Protein AF-A0A060XI78-F1 (afdb_monomer_lite)

Sequence (154 aa):
MRLFTKDMLLVTGFSVGNSPTAQKDKLHACNLQLAGDDAWMYVWPSTVSLRASVPRKITSPASTEVTKAVKVVKYTYVPLSDLKPGVVVNVYAVVTFFKQPFRTKGTDYCSTLKITDQSNQKVGCTIFCDKLEEHPKIFKMGDIIRLHRVKVNV

pLDDT: mean 82.22, std 18.66, range [32.38, 98.0]

Secondary structure (DSSP, 8-state):
----TT-EEEEES-EEEE-TTHHHH-S-SEEEE--STT-EEEEE-----------------------------PPPB--GGG--TT-EEEEEEEEEEE---EE-SSSSEEEEEEEE-TT---EEEEEEESSGGGS----STT-EEEEEEEEP--

Radius of gyration: 21.83 Å; chains: 1; bounding box: 46×62×50 Å

Structure (mmCIF, N/CA/C/O backbone):
data_AF-A0A060XI78-F1
#
_entry.id   AF-A0A060XI78-F1
#
loop_
_atom_site.group_PDB
_atom_site.id
_atom_site.type_symbol
_atom_site.label_atom_id
_atom_site.label_alt_id
_atom_site.label_comp_id
_atom_site.label_asym_id
_atom_site.label_entity_id
_atom_site.label_seq_id
_atom_site.pdbx_PDB_ins_code
_atom_site.Cartn_x
_atom_site.Cartn_y
_atom_site.Cartn_z
_atom_site.occupancy
_atom_site.B_iso_or_equiv
_atom_site.auth_seq_id
_atom_site.auth_comp_id
_atom_site.auth_asym_id
_atom_site.auth_atom_id
_atom_site.pdbx_PDB_model_num
ATOM 1 N N . MET A 1 1 ? 22.747 -18.496 -14.285 1.00 58.50 1 MET A N 1
ATOM 2 C CA . MET A 1 1 ? 21.478 -18.720 -13.555 1.00 58.50 1 MET A CA 1
ATOM 3 C C . MET A 1 1 ? 20.351 -18.833 -14.573 1.00 58.50 1 MET A C 1
ATOM 5 O O . MET A 1 1 ? 20.290 -17.983 -15.450 1.00 58.50 1 MET A O 1
ATOM 9 N N . ARG A 1 2 ? 19.526 -19.888 -14.530 1.00 69.31 2 ARG A N 1
ATOM 10 C CA . ARG A 1 2 ? 18.400 -20.065 -15.464 1.00 69.31 2 ARG A CA 1
ATOM 11 C C . ARG A 1 2 ? 17.116 -19.654 -14.750 1.00 69.31 2 ARG A C 1
ATOM 13 O O . ARG A 1 2 ? 16.805 -20.238 -13.721 1.00 69.31 2 ARG A O 1
ATOM 20 N N . LEU A 1 3 ? 16.445 -18.636 -15.278 1.00 74.00 3 LEU A N 1
ATOM 21 C CA . LEU A 1 3 ? 15.178 -18.125 -14.764 1.00 74.00 3 LEU A CA 1
ATOM 22 C C . LEU A 1 3 ? 14.014 -18.787 -15.496 1.00 74.00 3 LEU A C 1
ATOM 24 O O . LEU A 1 3 ? 14.049 -18.916 -16.723 1.00 74.00 3 LEU A O 1
ATOM 28 N N . PHE A 1 4 ? 12.982 -19.169 -14.754 1.00 75.94 4 PHE A N 1
ATOM 29 C CA . PHE A 1 4 ? 11.729 -19.679 -15.291 1.00 75.94 4 PHE A CA 1
ATOM 30 C C . PHE A 1 4 ? 10.601 -18.666 -15.092 1.00 75.94 4 PHE A C 1
ATOM 32 O O . PHE A 1 4 ? 10.546 -17.921 -14.113 1.00 75.94 4 PHE A O 1
ATOM 39 N N . THR A 1 5 ? 9.649 -18.656 -16.023 1.00 60.88 5 THR A N 1
ATOM 40 C CA . THR A 1 5 ? 8.386 -17.933 -15.848 1.00 60.88 5 THR A CA 1
ATOM 41 C C . THR A 1 5 ? 7.694 -18.468 -14.592 1.00 60.88 5 THR A C 1
ATOM 43 O O . THR A 1 5 ? 7.298 -19.636 -14.599 1.00 60.88 5 THR A O 1
ATOM 46 N N . LYS A 1 6 ? 7.536 -17.613 -13.566 1.00 75.31 6 LYS A N 1
ATOM 47 C CA . LYS A 1 6 ? 7.038 -17.862 -12.186 1.00 75.31 6 LYS A CA 1
ATOM 48 C C . LYS A 1 6 ? 8.101 -17.956 -11.083 1.00 75.31 6 LYS A C 1
ATOM 50 O O . LYS A 1 6 ? 7.715 -18.105 -9.924 1.00 75.31 6 LYS A O 1
ATOM 55 N N . ASP A 1 7 ? 9.386 -17.808 -11.391 1.00 80.94 7 ASP A N 1
ATOM 56 C CA . ASP A 1 7 ? 10.382 -17.612 -10.336 1.00 80.94 7 ASP A CA 1
ATOM 57 C C . ASP A 1 7 ? 10.136 -16.283 -9.616 1.00 80.94 7 ASP A C 1
ATOM 59 O O . ASP A 1 7 ? 9.837 -15.259 -10.235 1.00 80.94 7 ASP A O 1
ATOM 63 N N . MET A 1 8 ? 10.263 -16.306 -8.291 1.00 82.19 8 MET A N 1
ATOM 64 C CA . MET A 1 8 ? 10.210 -15.102 -7.474 1.00 82.19 8 MET A CA 1
ATOM 65 C C . MET A 1 8 ? 11.642 -14.664 -7.176 1.00 82.19 8 MET A C 1
ATOM 67 O O . MET A 1 8 ? 12.458 -15.454 -6.696 1.00 82.19 8 MET A O 1
ATOM 71 N N . LEU A 1 9 ? 11.950 -13.411 -7.491 1.00 88.25 9 LEU A N 1
ATOM 72 C CA . LEU A 1 9 ? 13.305 -12.877 -7.443 1.00 88.25 9 LEU A CA 1
ATOM 73 C C . LEU A 1 9 ? 13.352 -11.709 -6.468 1.00 88.25 9 LEU A C 1
ATOM 75 O O . LEU A 1 9 ? 12.509 -10.814 -6.528 1.00 88.25 9 LEU A O 1
ATOM 79 N N . LEU A 1 10 ? 14.347 -11.714 -5.585 1.00 86.69 10 LEU A N 1
ATOM 80 C CA . LEU A 1 10 ? 14.723 -10.525 -4.832 1.00 86.69 10 LEU A CA 1
ATOM 81 C C . LEU A 1 10 ? 15.842 -9.832 -5.604 1.00 86.69 10 LEU A C 1
ATOM 83 O O . LEU A 1 10 ? 16.911 -10.408 -5.789 1.00 86.69 10 LEU A O 1
ATOM 87 N N . VAL A 1 11 ? 15.581 -8.608 -6.053 1.00 90.69 11 VAL A N 1
ATOM 88 C CA . VAL A 1 11 ? 16.534 -7.801 -6.816 1.00 90.69 11 VAL A CA 1
ATOM 89 C C . VAL A 1 11 ? 16.938 -6.595 -5.975 1.00 90.69 11 VAL A C 1
ATOM 91 O O . VAL A 1 11 ? 16.071 -5.873 -5.482 1.00 90.69 11 VAL A O 1
ATOM 94 N N . THR A 1 12 ? 18.239 -6.374 -5.796 1.00 90.38 12 THR A N 1
ATOM 95 C CA . THR A 1 12 ? 18.798 -5.264 -5.008 1.00 90.38 12 THR A CA 1
ATOM 96 C C . THR A 1 12 ? 19.892 -4.547 -5.790 1.00 90.38 12 THR A C 1
ATOM 98 O O . THR A 1 12 ? 20.496 -5.137 -6.679 1.00 90.38 12 THR A O 1
ATOM 101 N N . GLY A 1 13 ? 20.151 -3.277 -5.468 1.00 89.25 13 GLY A N 1
ATOM 102 C CA . GLY A 1 13 ? 21.183 -2.486 -6.154 1.00 89.25 13 GLY A CA 1
ATOM 103 C C . GLY A 1 13 ? 20.878 -2.197 -7.628 1.00 89.25 13 GLY A C 1
ATOM 104 O O . GLY A 1 13 ? 21.771 -1.861 -8.392 1.00 89.25 13 GLY A O 1
ATOM 105 N N . PHE A 1 14 ? 19.618 -2.342 -8.043 1.00 91.31 14 PHE A N 1
ATOM 106 C CA . PHE A 1 14 ? 19.183 -1.973 -9.385 1.00 91.31 14 PHE A CA 1
ATOM 107 C C . PHE A 1 14 ? 19.046 -0.452 -9.514 1.00 91.31 14 PHE A C 1
ATOM 109 O O . PHE A 1 14 ? 18.704 0.243 -8.552 1.00 91.31 14 PHE A O 1
ATOM 116 N N . SER A 1 15 ? 19.229 0.057 -10.728 1.00 90.31 15 SER A N 1
ATOM 117 C CA . SER A 1 15 ? 18.837 1.413 -11.103 1.00 90.31 15 SER A CA 1
ATOM 118 C C . SER A 1 15 ? 17.485 1.401 -11.822 1.00 90.31 15 SER A C 1
ATOM 120 O O . SER A 1 15 ? 16.985 0.360 -12.252 1.00 90.31 15 SER A O 1
ATOM 122 N N . VAL A 1 16 ? 16.842 2.563 -11.915 1.00 89.62 16 VAL A N 1
ATOM 123 C CA . VAL A 1 16 ? 15.582 2.729 -12.648 1.00 89.62 16 VAL A CA 1
ATOM 124 C C . VAL A 1 16 ? 15.855 3.628 -13.843 1.00 89.62 16 VAL A C 1
ATOM 126 O O . VAL A 1 16 ? 16.306 4.759 -13.672 1.00 89.62 16 VAL A O 1
ATOM 129 N N . GLY A 1 17 ? 15.584 3.124 -15.044 1.00 88.56 17 GLY A N 1
ATOM 130 C CA . GLY A 1 17 ? 15.730 3.865 -16.296 1.00 88.56 17 GLY A CA 1
ATOM 131 C C . GLY A 1 17 ? 14.391 4.066 -16.997 1.00 88.56 17 GLY A C 1
ATOM 132 O O . GLY A 1 17 ? 13.421 3.360 -16.718 1.00 88.56 17 GLY A O 1
ATOM 133 N N . ASN A 1 18 ? 14.335 5.007 -17.940 1.00 91.19 18 ASN A N 1
ATOM 134 C CA . ASN A 1 18 ? 13.164 5.165 -18.802 1.00 91.19 18 ASN A CA 1
ATOM 135 C C . ASN A 1 18 ? 12.976 3.913 -19.660 1.00 91.19 18 ASN A C 1
ATOM 137 O O . ASN A 1 18 ? 13.938 3.372 -20.211 1.00 91.19 18 ASN A O 1
ATOM 141 N N . SER A 1 19 ? 11.733 3.456 -19.782 1.00 88.62 19 SER A N 1
ATOM 142 C CA . SER A 1 19 ? 11.433 2.307 -20.624 1.00 88.62 19 SER A CA 1
ATOM 143 C C . SER A 1 19 ? 11.536 2.709 -22.102 1.00 88.62 19 SER A C 1
ATOM 145 O O . SER A 1 19 ? 10.840 3.632 -22.535 1.00 88.62 19 SER A O 1
ATOM 147 N N . PRO A 1 20 ? 12.361 2.017 -22.909 1.00 87.38 20 PRO A N 1
ATOM 148 C CA . PRO A 1 20 ? 12.494 2.302 -24.335 1.00 87.38 20 PRO A CA 1
ATOM 149 C C . PRO A 1 20 ? 11.238 1.911 -25.123 1.00 87.38 20 PRO A C 1
ATOM 151 O O . PRO A 1 20 ? 11.052 2.362 -26.251 1.00 87.38 20 PRO A O 1
ATOM 154 N N . THR A 1 21 ? 10.367 1.078 -24.544 1.00 88.69 21 THR A N 1
ATOM 155 C CA . THR A 1 21 ? 9.128 0.626 -25.182 1.00 88.69 21 THR A CA 1
ATOM 156 C C . THR A 1 21 ? 7.894 1.375 -24.702 1.00 88.69 21 THR A C 1
ATOM 158 O O . THR A 1 21 ? 6.852 1.216 -25.333 1.00 88.69 21 THR A O 1
ATOM 161 N N . ALA A 1 22 ? 8.005 2.255 -23.698 1.00 86.44 22 ALA A N 1
ATOM 162 C CA . ALA A 1 22 ? 6.867 2.966 -23.107 1.00 86.44 22 ALA A CA 1
ATOM 163 C C . ALA A 1 22 ? 5.948 3.631 -24.144 1.00 86.44 22 ALA A C 1
ATOM 165 O O . ALA A 1 22 ? 4.730 3.585 -24.020 1.00 86.44 22 ALA A O 1
ATOM 166 N N . GLN A 1 23 ? 6.519 4.236 -25.190 1.00 84.19 23 GLN A N 1
ATOM 167 C CA . GLN A 1 23 ? 5.741 4.898 -26.246 1.00 84.19 23 GLN A CA 1
ATOM 168 C C . GLN A 1 23 ? 5.085 3.914 -27.227 1.00 84.19 23 GLN A C 1
ATOM 170 O O . GLN A 1 23 ? 4.085 4.244 -27.861 1.00 84.19 23 GLN A O 1
ATOM 175 N N . LYS A 1 24 ? 5.640 2.705 -27.357 1.00 88.12 24 LYS A N 1
ATOM 176 C CA . LYS A 1 24 ? 5.189 1.676 -28.298 1.00 88.12 24 LYS A CA 1
ATOM 177 C C . LYS A 1 24 ? 4.117 0.773 -27.693 1.00 88.12 24 LYS A C 1
ATOM 179 O O . LYS A 1 24 ? 3.129 0.4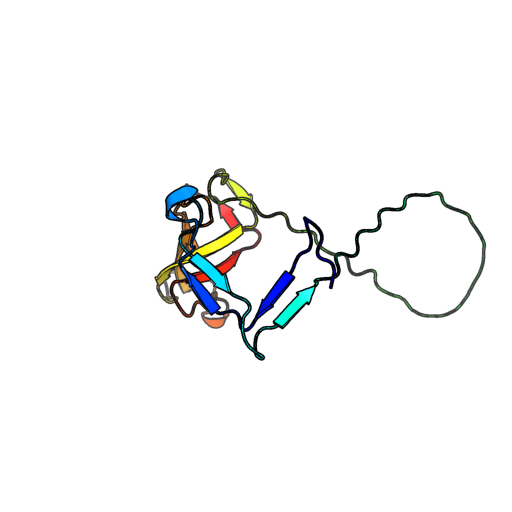89 -28.361 1.00 88.12 24 LYS A O 1
ATOM 184 N N . ASP A 1 25 ? 4.319 0.315 -26.460 1.00 87.81 25 ASP A N 1
ATOM 185 C CA . ASP A 1 25 ? 3.416 -0.621 -25.781 1.00 87.81 25 ASP A CA 1
ATOM 186 C C . ASP A 1 25 ? 2.453 0.063 -24.798 1.00 87.81 25 ASP A C 1
ATOM 188 O O . ASP A 1 25 ? 1.439 -0.531 -24.433 1.00 87.81 25 ASP A O 1
ATOM 192 N N . LYS A 1 26 ? 2.725 1.322 -24.419 1.00 82.62 26 LYS A N 1
ATOM 193 C CA . LYS A 1 26 ? 1.966 2.093 -23.420 1.00 82.62 26 LYS A CA 1
ATOM 194 C C . LYS A 1 26 ? 1.827 1.367 -22.075 1.00 82.62 26 LYS A C 1
ATOM 196 O O . LYS A 1 26 ? 0.848 1.585 -21.365 1.00 82.62 26 LYS A O 1
ATOM 201 N N . LEU A 1 27 ? 2.792 0.514 -21.730 1.00 84.31 27 LEU A N 1
ATOM 202 C CA . LEU A 1 27 ? 2.790 -0.249 -20.485 1.00 84.31 27 LEU A CA 1
ATOM 203 C C . LEU A 1 27 ? 3.520 0.518 -19.380 1.00 84.31 27 LEU A C 1
ATOM 205 O O . LEU A 1 27 ? 2.942 1.352 -18.687 1.00 84.31 27 LEU A O 1
ATOM 209 N N . HIS A 1 28 ? 4.804 0.227 -19.196 1.00 81.38 28 HIS A N 1
ATOM 210 C CA . HIS A 1 28 ? 5.586 0.736 -18.079 1.00 81.38 28 HIS A CA 1
ATOM 211 C C . HIS A 1 28 ? 6.447 1.909 -18.544 1.00 81.38 28 HIS A C 1
ATOM 213 O O . HIS A 1 28 ? 7.182 1.790 -19.520 1.00 81.38 28 HIS A O 1
ATOM 219 N N . ALA A 1 29 ? 6.372 3.044 -17.840 1.00 83.56 29 ALA A N 1
ATOM 220 C CA . ALA A 1 29 ? 7.167 4.237 -18.150 1.00 83.56 29 ALA A CA 1
ATOM 221 C C . ALA A 1 29 ? 8.658 4.065 -17.808 1.00 83.56 29 ALA A C 1
ATOM 223 O O . ALA A 1 29 ? 9.515 4.746 -18.371 1.00 83.56 29 ALA A O 1
ATOM 224 N N . CYS A 1 30 ? 8.972 3.139 -16.905 1.00 87.44 30 CYS A N 1
ATOM 225 C CA . CYS A 1 30 ? 10.317 2.861 -16.432 1.00 87.44 30 CYS A CA 1
ATOM 226 C C . CYS A 1 30 ? 10.584 1.356 -16.343 1.00 87.44 30 CYS A C 1
ATOM 228 O O . CYS A 1 30 ? 9.662 0.562 -16.157 1.00 87.44 30 CYS A O 1
ATOM 230 N N . ASN A 1 31 ? 11.862 0.992 -16.448 1.00 89.31 31 ASN A N 1
ATOM 231 C CA . ASN A 1 31 ? 12.359 -0.371 -16.310 1.00 89.31 31 ASN A CA 1
ATOM 232 C C . ASN A 1 31 ? 13.402 -0.434 -15.193 1.00 89.31 31 ASN A C 1
ATOM 234 O O . ASN A 1 31 ? 14.172 0.509 -14.991 1.00 89.31 31 ASN A O 1
ATOM 238 N N . LEU A 1 32 ? 13.455 -1.575 -14.508 1.00 89.25 32 LEU A N 1
ATOM 239 C CA . LEU A 1 32 ? 14.564 -1.886 -13.615 1.00 89.25 32 LEU A CA 1
ATOM 240 C C . LEU A 1 32 ? 15.780 -2.273 -14.458 1.00 89.25 32 LEU A C 1
ATOM 242 O O . LEU A 1 32 ? 15.686 -3.125 -15.343 1.00 89.25 32 LEU A O 1
ATOM 246 N N . GLN A 1 33 ? 16.912 -1.643 -14.184 1.00 89.69 33 GLN A N 1
ATOM 247 C CA . GLN A 1 33 ? 18.185 -1.887 -14.838 1.00 89.69 33 GLN A CA 1
ATOM 248 C C . GLN A 1 33 ? 19.133 -2.537 -13.832 1.00 89.69 33 GLN A C 1
ATOM 250 O O . GLN A 1 33 ? 19.494 -1.966 -12.806 1.00 89.69 33 GLN A O 1
ATOM 255 N N . LEU A 1 34 ? 19.515 -3.772 -14.136 1.00 87.12 34 LEU A N 1
ATOM 256 C CA . LEU A 1 34 ? 20.561 -4.504 -13.436 1.00 87.12 34 LEU A CA 1
ATOM 257 C C . LEU A 1 34 ? 21.874 -4.217 -14.163 1.00 87.12 34 LEU A C 1
ATOM 259 O O . LEU A 1 34 ? 22.194 -4.879 -15.149 1.00 87.12 34 LEU A O 1
ATOM 263 N N . ALA A 1 35 ? 22.581 -3.178 -13.731 1.00 80.06 35 ALA A N 1
ATOM 264 C CA . ALA A 1 35 ? 23.868 -2.786 -14.289 1.00 80.06 35 ALA A CA 1
ATOM 265 C C . ALA A 1 35 ? 24.818 -2.385 -13.156 1.00 80.06 35 ALA A C 1
ATOM 267 O O . ALA A 1 35 ? 24.398 -1.715 -12.215 1.00 80.06 35 ALA A O 1
ATOM 268 N N . GLY A 1 36 ? 26.088 -2.770 -13.278 1.00 76.25 36 GLY A N 1
ATOM 269 C CA . GLY A 1 36 ? 27.124 -2.493 -12.282 1.00 76.25 36 GLY A CA 1
ATOM 270 C C . GLY A 1 36 ? 27.322 -3.613 -11.259 1.00 76.25 36 GLY A C 1
ATOM 271 O O . GLY A 1 36 ? 26.529 -4.551 -11.173 1.00 76.25 36 GLY A O 1
ATOM 272 N N . ASP A 1 37 ? 28.404 -3.492 -10.494 1.00 84.31 37 ASP A N 1
ATOM 273 C CA . ASP A 1 37 ? 28.896 -4.537 -9.585 1.00 84.31 37 ASP A CA 1
ATOM 274 C C . ASP A 1 37 ? 28.089 -4.635 -8.275 1.00 84.31 37 ASP A C 1
ATOM 276 O O . ASP A 1 37 ? 28.140 -5.646 -7.577 1.00 84.31 37 ASP A O 1
ATOM 280 N N . ASP A 1 38 ? 27.283 -3.614 -7.969 1.00 86.81 38 ASP A N 1
ATOM 281 C CA . ASP A 1 38 ? 26.449 -3.548 -6.761 1.00 86.81 38 ASP A CA 1
ATOM 282 C C . ASP A 1 38 ? 25.045 -4.146 -6.954 1.00 86.81 38 ASP A C 1
ATOM 284 O O . ASP A 1 38 ? 24.234 -4.169 -6.021 1.00 86.81 38 ASP A O 1
ATOM 288 N N . ALA A 1 39 ? 24.728 -4.623 -8.160 1.00 90.06 39 ALA A N 1
ATOM 289 C CA . ALA A 1 39 ? 23.420 -5.159 -8.499 1.00 90.06 39 ALA A CA 1
ATOM 290 C C . ALA A 1 39 ? 23.360 -6.673 -8.234 1.00 90.06 39 ALA A C 1
ATOM 292 O O . ALA A 1 39 ? 24.042 -7.468 -8.880 1.00 90.06 39 ALA A O 1
ATOM 293 N N . TRP A 1 40 ? 22.487 -7.090 -7.315 1.00 87.38 40 TRP A N 1
ATOM 294 C CA . TRP A 1 40 ? 22.334 -8.492 -6.921 1.00 87.38 40 TRP A CA 1
ATOM 295 C C . TRP A 1 40 ? 20.934 -9.008 -7.220 1.00 87.38 40 TRP A C 1
ATOM 297 O O . TRP A 1 40 ? 19.930 -8.310 -7.068 1.00 87.38 40 TRP A O 1
ATOM 307 N N . MET A 1 41 ? 20.868 -10.278 -7.605 1.00 88.69 41 MET A N 1
ATOM 308 C CA . MET A 1 41 ? 19.619 -10.992 -7.814 1.00 88.69 41 MET A CA 1
ATOM 309 C C . MET A 1 41 ? 19.678 -12.335 -7.095 1.00 88.69 41 MET A C 1
ATOM 311 O O . MET A 1 41 ? 20.546 -13.163 -7.367 1.00 88.69 41 MET A O 1
ATOM 315 N N . TYR A 1 42 ? 18.718 -12.560 -6.206 1.00 84.88 42 TYR A N 1
ATOM 316 C CA . TYR A 1 42 ? 18.573 -13.796 -5.453 1.00 84.88 42 TYR A CA 1
ATOM 317 C C . TYR A 1 42 ? 17.328 -14.534 -5.938 1.00 84.88 42 TYR A C 1
ATOM 319 O O . TYR A 1 42 ? 16.232 -13.966 -5.974 1.00 84.88 42 TYR A O 1
ATOM 327 N N . VAL A 1 43 ? 17.485 -15.811 -6.293 1.00 83.44 43 VAL A N 1
ATOM 328 C CA . VAL A 1 43 ? 16.338 -16.689 -6.551 1.00 83.44 43 VAL A CA 1
ATOM 329 C C . VAL A 1 43 ? 15.762 -17.108 -5.223 1.00 83.44 43 VAL A C 1
ATOM 331 O O . VAL A 1 43 ? 16.452 -17.729 -4.418 1.00 83.44 43 VAL A O 1
ATOM 334 N N . TRP A 1 44 ? 14.487 -16.809 -5.011 1.00 79.75 44 TRP A N 1
ATOM 335 C CA . TRP A 1 44 ? 13.771 -17.385 -3.892 1.00 79.75 44 TRP A CA 1
ATOM 336 C C . TRP A 1 44 ? 13.435 -18.847 -4.224 1.00 79.75 44 TRP A C 1
ATOM 338 O O . TRP A 1 44 ? 12.650 -19.077 -5.154 1.00 79.75 44 TRP A O 1
ATOM 348 N N . PRO A 1 45 ? 13.991 -19.851 -3.512 1.00 67.25 45 PRO A N 1
ATOM 349 C CA . PRO A 1 45 ? 13.712 -21.248 -3.804 1.00 67.25 45 PRO A CA 1
ATOM 350 C C . PRO A 1 45 ? 12.240 -21.520 -3.511 1.00 67.25 45 PRO A C 1
ATOM 352 O O . PRO A 1 45 ? 11.811 -21.647 -2.364 1.00 67.25 45 PRO A O 1
ATOM 355 N N . SER A 1 46 ? 11.439 -21.594 -4.566 1.00 56.31 46 SER A N 1
ATOM 356 C CA . SER A 1 46 ? 10.064 -22.053 -4.458 1.00 56.31 46 SER A CA 1
ATOM 357 C C . SER A 1 46 ? 10.118 -23.572 -4.342 1.00 56.31 46 SER A C 1
ATOM 359 O O . SER A 1 46 ? 10.146 -24.274 -5.349 1.00 56.31 46 SER A O 1
ATOM 361 N N . THR A 1 47 ? 10.194 -24.106 -3.123 1.00 52.16 47 THR A N 1
ATOM 362 C CA . THR A 1 47 ? 10.101 -25.552 -2.877 1.00 52.16 47 THR A CA 1
ATOM 363 C C . THR A 1 47 ? 8.678 -26.030 -3.156 1.00 52.16 47 THR A C 1
ATOM 365 O O . THR A 1 47 ? 7.863 -26.233 -2.262 1.00 52.16 47 THR A O 1
ATOM 368 N N . VAL A 1 48 ? 8.355 -26.212 -4.434 1.00 48.31 48 VAL A N 1
ATOM 369 C CA . VAL A 1 48 ? 7.125 -26.873 -4.867 1.00 48.31 48 VAL A CA 1
ATOM 370 C C . VAL A 1 48 ? 7.507 -28.015 -5.797 1.00 48.31 48 VAL A C 1
ATOM 372 O O . VAL A 1 48 ? 7.510 -27.886 -7.015 1.00 48.31 48 VAL A O 1
ATOM 375 N N . SER A 1 49 ? 7.824 -29.163 -5.201 1.00 43.50 49 SER A N 1
ATOM 376 C CA . SER A 1 49 ? 7.679 -30.454 -5.872 1.00 43.50 49 SER A CA 1
ATOM 377 C C . SER A 1 49 ? 6.465 -31.151 -5.274 1.00 43.50 49 SER A C 1
ATOM 379 O O . SER A 1 49 ? 6.545 -31.789 -4.228 1.00 43.50 49 SER A O 1
ATOM 381 N N . LEU A 1 50 ? 5.319 -31.012 -5.941 1.00 51.72 50 LEU A N 1
ATOM 382 C CA . LEU A 1 50 ? 4.211 -31.944 -5.771 1.00 51.72 50 LEU A CA 1
ATOM 383 C C . LEU A 1 50 ? 4.634 -33.265 -6.420 1.00 51.72 50 LEU A C 1
ATOM 385 O O . LEU A 1 50 ? 4.570 -33.408 -7.638 1.00 51.72 50 LEU A O 1
ATOM 389 N N . ARG A 1 51 ? 5.060 -34.237 -5.614 1.00 39.22 51 ARG A N 1
ATOM 390 C CA . ARG A 1 51 ? 4.966 -35.648 -5.998 1.00 39.22 51 ARG A CA 1
ATOM 391 C C . ARG A 1 51 ? 4.118 -36.380 -4.976 1.00 39.22 51 ARG A C 1
ATOM 393 O O . ARG A 1 51 ? 4.562 -36.710 -3.883 1.00 39.22 51 ARG A O 1
ATOM 400 N N . ALA A 1 52 ? 2.866 -36.582 -5.363 1.00 44.31 52 ALA A N 1
ATOM 401 C CA . ALA A 1 52 ? 1.998 -37.581 -4.782 1.00 44.31 52 ALA A CA 1
ATOM 402 C C . ALA A 1 52 ? 2.498 -38.971 -5.199 1.00 44.31 52 ALA A C 1
ATOM 404 O O . ALA A 1 52 ? 2.613 -39.234 -6.393 1.00 44.31 52 ALA A O 1
ATOM 405 N N . SER A 1 53 ? 2.750 -39.851 -4.227 1.00 39.19 53 SER A N 1
ATOM 406 C CA . SER A 1 53 ? 2.610 -41.305 -4.388 1.00 39.19 53 SER A CA 1
ATOM 407 C C . SER A 1 53 ? 2.718 -42.031 -3.036 1.00 39.19 53 SER A C 1
ATOM 409 O O . SER A 1 53 ? 3.812 -42.173 -2.506 1.00 39.19 53 SER A O 1
ATOM 411 N N . VAL A 1 54 ? 1.552 -42.478 -2.547 1.00 35.03 54 VAL A N 1
ATOM 412 C CA . VAL A 1 54 ? 1.228 -43.744 -1.839 1.00 35.03 54 VAL A CA 1
ATOM 413 C C . VAL A 1 54 ? 1.996 -44.121 -0.543 1.00 35.03 54 VAL A C 1
ATOM 415 O O . VAL A 1 54 ? 3.222 -44.171 -0.535 1.00 35.03 54 VAL A O 1
ATOM 418 N N . PRO A 1 55 ? 1.295 -44.493 0.557 1.00 38.47 55 PRO A N 1
ATOM 419 C CA . PRO A 1 55 ? 1.928 -44.874 1.819 1.00 38.47 55 PRO A CA 1
ATOM 420 C C . PRO A 1 55 ? 2.431 -46.325 1.787 1.00 38.47 55 PRO A C 1
ATOM 422 O O . PRO A 1 55 ? 1.656 -47.249 1.534 1.00 38.47 55 PRO A O 1
ATOM 425 N N . ARG A 1 56 ? 3.706 -46.553 2.129 1.00 33.44 56 ARG A N 1
ATOM 426 C CA . ARG A 1 56 ? 4.208 -47.893 2.470 1.00 33.44 56 ARG A CA 1
ATOM 427 C C . ARG A 1 56 ? 4.700 -47.920 3.915 1.00 33.44 56 ARG A C 1
ATOM 429 O O . ARG A 1 56 ? 5.603 -47.193 4.306 1.00 33.44 56 ARG A O 1
ATOM 436 N N . LYS A 1 57 ? 4.029 -48.765 4.692 1.00 40.88 57 LYS A N 1
ATOM 437 C CA . LYS A 1 57 ? 4.217 -49.068 6.110 1.00 40.88 57 LYS A CA 1
ATOM 438 C C . LYS A 1 57 ? 5.496 -49.893 6.301 1.00 40.88 57 LYS A C 1
ATOM 440 O O . LYS A 1 57 ? 5.545 -51.005 5.784 1.00 40.88 57 LYS A O 1
ATOM 445 N N . ILE A 1 58 ? 6.480 -49.386 7.050 1.00 34.84 58 ILE A N 1
ATOM 446 C CA . ILE A 1 58 ? 7.527 -50.194 7.703 1.00 34.84 58 ILE A CA 1
ATOM 447 C C . ILE A 1 58 ? 7.762 -49.635 9.115 1.00 34.84 58 ILE A C 1
ATOM 449 O O . ILE A 1 58 ? 7.686 -48.434 9.355 1.00 34.84 58 ILE A O 1
ATOM 453 N N . THR A 1 59 ? 7.940 -50.567 10.041 1.00 32.38 59 THR A N 1
ATOM 454 C CA . THR A 1 59 ? 7.762 -50.481 11.489 1.00 32.38 59 THR A CA 1
ATOM 455 C C . THR A 1 59 ? 9.093 -50.264 12.229 1.00 32.38 59 THR A C 1
ATOM 457 O O . THR A 1 59 ? 10.055 -50.971 11.948 1.00 32.38 59 THR A O 1
ATOM 460 N N . SER A 1 60 ? 9.059 -49.417 13.275 1.00 35.34 60 SER A N 1
ATOM 461 C CA . SER A 1 60 ? 9.906 -49.396 14.501 1.00 35.34 60 SER A CA 1
ATOM 462 C C . SER A 1 60 ? 11.339 -48.794 14.440 1.00 35.34 60 SER A C 1
ATOM 464 O O . SER A 1 60 ? 11.821 -48.502 13.352 1.00 35.34 60 SER A O 1
ATOM 466 N N . PRO A 1 61 ? 11.980 -48.484 15.595 1.00 48.34 61 PRO A N 1
ATOM 467 C CA . PRO A 1 61 ? 11.816 -47.210 16.306 1.00 48.34 61 PRO A CA 1
ATOM 468 C C . PRO A 1 61 ? 13.156 -46.526 16.677 1.00 48.34 61 PRO A C 1
ATOM 470 O O . PRO A 1 61 ? 14.227 -47.106 16.564 1.00 48.34 61 PRO A O 1
ATOM 473 N N . ALA A 1 62 ? 13.034 -45.317 17.234 1.00 34.72 62 ALA A N 1
ATOM 474 C CA . ALA A 1 62 ? 14.043 -44.557 17.981 1.00 34.72 62 ALA A CA 1
ATOM 475 C C . ALA A 1 62 ? 15.118 -43.808 17.173 1.00 34.72 62 ALA A C 1
ATOM 477 O O . ALA A 1 62 ? 16.160 -44.333 16.801 1.00 34.72 62 ALA A O 1
ATOM 478 N N . SER A 1 63 ? 14.932 -42.496 17.046 1.00 36.34 63 SER A N 1
ATOM 479 C CA . SER A 1 63 ? 15.781 -41.520 17.745 1.00 36.34 63 SER A CA 1
ATOM 480 C C . SER A 1 63 ? 15.186 -40.120 17.588 1.00 36.34 63 SER A C 1
ATOM 482 O O . SER A 1 63 ? 14.461 -39.799 16.650 1.00 36.34 63 SER A O 1
ATOM 484 N N . THR A 1 64 ? 15.399 -39.356 18.639 1.00 42.97 64 THR A N 1
ATOM 485 C CA . THR A 1 64 ? 14.837 -38.065 18.995 1.00 42.97 64 THR A CA 1
ATOM 486 C C . THR A 1 64 ? 15.111 -37.005 17.936 1.00 42.97 64 THR A C 1
ATOM 488 O O . THR A 1 64 ? 16.267 -36.719 17.678 1.00 42.97 64 THR A O 1
ATOM 491 N N . GLU A 1 65 ? 14.056 -36.391 17.391 1.00 43.09 65 GLU A N 1
ATOM 492 C CA . GLU A 1 65 ? 14.003 -34.973 17.007 1.00 43.09 65 GLU A CA 1
ATOM 493 C C . GLU A 1 65 ? 12.563 -34.624 16.596 1.00 43.09 65 GLU A C 1
ATOM 495 O O . GLU A 1 65 ? 12.077 -34.990 15.526 1.00 43.09 65 GLU A O 1
ATOM 500 N N . VAL A 1 66 ? 11.835 -33.925 17.476 1.00 38.44 66 VAL A N 1
ATOM 501 C CA . VAL A 1 66 ? 10.522 -33.354 17.142 1.00 38.44 66 VAL A CA 1
ATOM 502 C C . VAL A 1 66 ? 10.769 -32.141 16.249 1.00 38.44 66 VAL A C 1
ATOM 504 O O . VAL A 1 66 ? 10.767 -30.995 16.698 1.00 38.44 66 VAL A O 1
ATOM 507 N N . THR A 1 67 ? 10.986 -32.388 14.962 1.00 45.62 67 THR A N 1
ATOM 508 C CA . THR A 1 67 ? 10.867 -31.358 13.933 1.00 45.62 67 THR A CA 1
ATOM 509 C C . THR A 1 67 ? 9.397 -30.953 13.869 1.00 45.62 67 THR A C 1
ATOM 511 O O . THR A 1 67 ? 8.569 -31.565 13.196 1.00 45.62 67 THR A O 1
ATOM 514 N N . LYS A 1 68 ? 9.029 -29.918 14.637 1.00 53.78 68 LYS A N 1
ATOM 515 C CA . LYS A 1 68 ? 7.738 -29.242 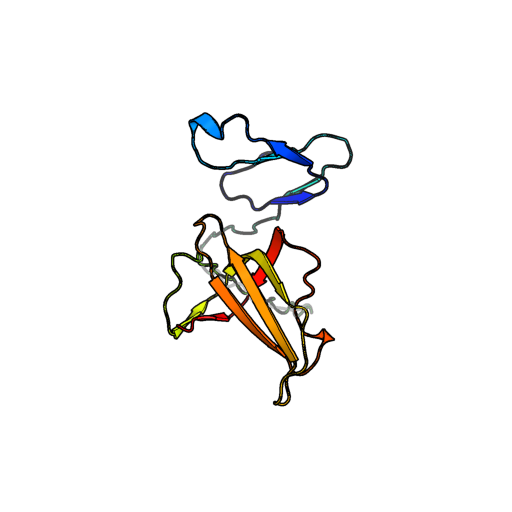14.482 1.00 53.78 68 LYS A CA 1
ATOM 516 C C . LYS A 1 68 ? 7.659 -28.765 13.036 1.00 53.78 68 LYS A C 1
ATOM 518 O O . LYS A 1 68 ? 8.334 -27.811 12.661 1.00 53.78 68 LYS A O 1
ATOM 523 N N . ALA A 1 69 ? 6.842 -29.439 12.231 1.00 58.91 69 ALA A N 1
ATOM 524 C CA . ALA A 1 69 ? 6.540 -29.019 10.875 1.00 58.91 69 ALA A CA 1
ATOM 525 C C . ALA A 1 69 ? 6.024 -27.572 10.915 1.00 58.91 69 ALA A C 1
ATOM 527 O O . ALA A 1 69 ? 4.923 -27.300 11.403 1.00 58.91 69 ALA A O 1
ATOM 528 N N . VAL A 1 70 ? 6.843 -26.631 10.444 1.00 62.38 70 VAL A N 1
ATOM 529 C CA . VAL A 1 70 ? 6.454 -25.229 10.300 1.00 62.38 70 VAL A CA 1
ATOM 530 C C . VAL A 1 70 ? 5.328 -25.193 9.272 1.00 62.38 70 VAL A C 1
ATOM 532 O O . VAL A 1 70 ? 5.546 -25.461 8.091 1.00 62.38 70 VAL A O 1
ATOM 535 N N . LYS A 1 71 ? 4.099 -24.899 9.712 1.00 66.00 71 LYS A N 1
ATOM 536 C CA . LYS A 1 71 ? 2.979 -24.660 8.796 1.00 66.00 71 LYS A CA 1
ATOM 537 C C . LYS A 1 71 ? 3.288 -23.402 7.990 1.00 66.00 71 LYS A C 1
ATOM 539 O O . LYS A 1 71 ? 3.141 -22.288 8.487 1.00 66.00 71 LYS A O 1
ATOM 544 N N . VAL A 1 72 ? 3.725 -23.580 6.747 1.00 74.25 72 VAL A N 1
ATOM 545 C CA . VAL A 1 72 ? 3.946 -22.473 5.815 1.00 74.25 72 VAL A CA 1
ATOM 546 C C . VAL A 1 72 ? 2.584 -21.897 5.427 1.00 74.25 72 VAL A C 1
ATOM 548 O O . VAL A 1 72 ? 1.808 -22.531 4.712 1.00 74.25 72 VAL A O 1
ATOM 551 N N . VAL A 1 73 ? 2.267 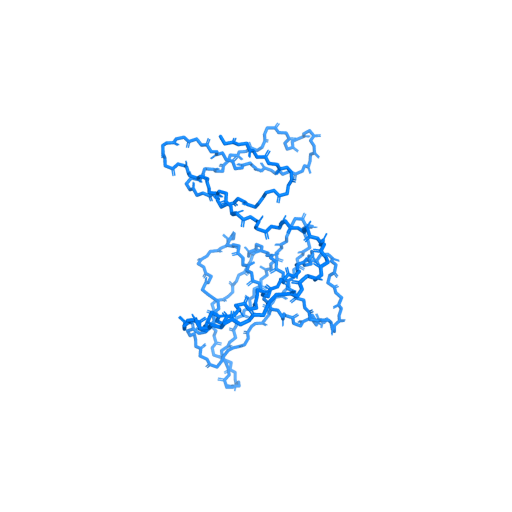-20.699 5.923 1.00 80.50 73 VAL A N 1
ATOM 552 C CA . VAL A 1 73 ? 1.037 -19.984 5.558 1.00 80.50 73 VAL A CA 1
ATOM 553 C C . VAL A 1 73 ? 1.209 -19.401 4.154 1.00 80.50 73 VAL A C 1
ATOM 555 O O . VAL A 1 73 ? 2.014 -18.494 3.941 1.00 80.50 73 VAL A O 1
ATOM 558 N N . LYS A 1 74 ? 0.453 -19.925 3.183 1.00 84.50 74 LYS A N 1
ATOM 559 C CA . LYS A 1 74 ? 0.396 -19.383 1.820 1.00 84.50 74 LYS A CA 1
ATOM 560 C C . LYS A 1 74 ? -0.577 -18.204 1.783 1.00 84.50 74 LYS A C 1
ATOM 562 O O . LYS A 1 74 ? -1.766 -18.378 2.028 1.00 84.50 74 LYS A O 1
ATOM 567 N N . TYR A 1 75 ? -0.074 -17.021 1.446 1.00 90.00 75 TYR A N 1
ATOM 568 C CA . TYR A 1 75 ? -0.894 -15.824 1.261 1.00 90.00 75 TYR A CA 1
ATOM 569 C C . TYR A 1 75 ? -1.200 -15.600 -0.219 1.00 90.00 75 TYR A C 1
ATOM 571 O O . TYR A 1 75 ? -0.298 -15.674 -1.054 1.00 90.00 75 TYR A O 1
ATOM 579 N N . THR A 1 76 ? -2.456 -15.281 -0.521 1.00 92.88 76 THR A N 1
ATOM 580 C CA . THR A 1 76 ? -2.898 -14.822 -1.845 1.00 92.88 76 THR A CA 1
ATOM 581 C C . THR A 1 76 ? -3.067 -13.309 -1.811 1.00 92.88 76 THR A C 1
ATOM 583 O O . THR A 1 76 ? -3.641 -12.790 -0.849 1.00 92.88 76 THR A O 1
ATOM 586 N N . TYR A 1 77 ? -2.579 -12.624 -2.846 1.00 95.31 77 TYR A N 1
ATOM 587 C CA . TYR A 1 77 ? -2.719 -11.178 -3.016 1.00 95.31 77 TYR A CA 1
ATOM 588 C C . TYR A 1 77 ? -3.684 -10.879 -4.143 1.00 95.31 77 TYR A C 1
ATOM 590 O O . TYR A 1 77 ? -3.712 -11.601 -5.140 1.00 95.31 77 TYR A O 1
ATOM 598 N N . VAL A 1 78 ? -4.460 -9.822 -3.959 1.00 95.69 78 VAL A N 1
ATOM 599 C CA . VAL A 1 78 ? -5.511 -9.416 -4.886 1.00 95.69 78 VAL A CA 1
ATOM 600 C C . VAL A 1 78 ? -5.141 -8.046 -5.469 1.00 95.69 78 VAL A C 1
ATOM 602 O O . VAL A 1 78 ? -4.666 -7.202 -4.703 1.00 95.69 78 VAL A O 1
ATOM 605 N N . PRO A 1 79 ? -5.316 -7.810 -6.784 1.00 96.44 79 PRO A N 1
ATOM 606 C CA . PRO A 1 79 ? -5.180 -6.477 -7.368 1.00 96.44 79 PRO A CA 1
ATOM 607 C C . PRO A 1 79 ? -6.136 -5.473 -6.717 1.00 96.44 79 PRO A C 1
ATOM 609 O O . PRO A 1 79 ? -7.240 -5.834 -6.298 1.00 96.44 79 PRO A O 1
ATOM 612 N N . LEU A 1 80 ? -5.748 -4.199 -6.667 1.00 96.81 80 LEU A N 1
ATOM 613 C CA . LEU A 1 80 ? -6.585 -3.144 -6.091 1.00 96.81 80 LEU A CA 1
ATOM 614 C C . LEU A 1 80 ? -7.884 -2.923 -6.884 1.00 96.81 80 LEU A C 1
ATOM 616 O O . LEU A 1 80 ? -8.893 -2.541 -6.295 1.00 96.81 80 LEU A O 1
ATOM 620 N N . SER A 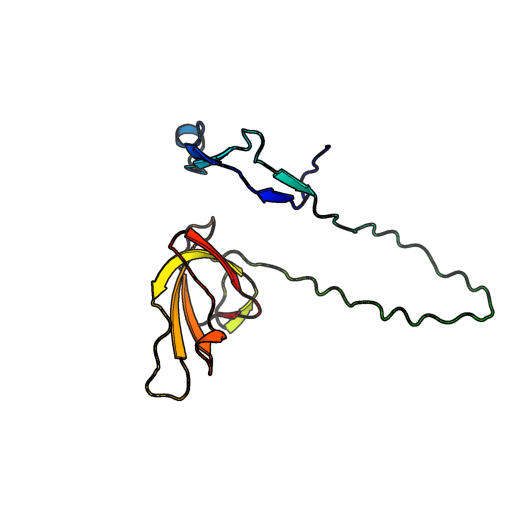1 81 ? -7.885 -3.196 -8.192 1.00 96.25 81 SER A N 1
ATOM 621 C CA . SER A 1 81 ? -9.087 -3.164 -9.041 1.00 96.25 81 SER A CA 1
ATOM 622 C C . SER A 1 81 ? -10.140 -4.208 -8.663 1.00 96.25 81 SER A C 1
ATOM 624 O O . SER A 1 81 ? -11.311 -4.044 -8.992 1.00 96.25 81 SER A O 1
ATOM 626 N N . ASP A 1 82 ? -9.736 -5.268 -7.962 1.00 96.19 82 ASP A N 1
ATOM 627 C CA . ASP A 1 82 ? -10.578 -6.435 -7.682 1.00 96.19 82 ASP A CA 1
ATOM 628 C C . ASP A 1 82 ? -11.085 -6.438 -6.229 1.00 96.19 82 ASP A C 1
ATOM 630 O O . ASP A 1 82 ? -11.658 -7.427 -5.753 1.00 96.19 82 ASP A O 1
ATOM 634 N N . LEU A 1 83 ? -10.871 -5.338 -5.497 1.00 95.38 83 LEU A N 1
ATOM 635 C CA . LEU A 1 83 ? -11.332 -5.185 -4.122 1.00 95.38 83 LEU A CA 1
ATOM 636 C C . LEU A 1 83 ? -12.859 -5.161 -4.064 1.00 95.38 83 LEU A C 1
ATOM 638 O O . LEU A 1 83 ? -13.522 -4.365 -4.725 1.00 95.38 83 LEU A O 1
ATOM 642 N N . LYS A 1 84 ? -13.418 -6.022 -3.210 1.00 94.69 84 LYS A N 1
ATOM 643 C CA . LYS A 1 84 ? -14.861 -6.112 -2.972 1.00 94.69 84 LYS A CA 1
ATOM 644 C C . LYS A 1 84 ? -15.188 -5.644 -1.553 1.00 94.69 84 LYS A C 1
ATOM 646 O O . LYS A 1 84 ? -14.479 -6.024 -0.623 1.00 94.69 84 LYS A O 1
ATOM 651 N N . PRO A 1 85 ? -16.251 -4.856 -1.343 1.00 95.69 85 PRO A N 1
ATOM 652 C CA . PRO A 1 85 ? -16.676 -4.460 -0.005 1.00 95.69 85 PRO A CA 1
ATOM 653 C C . PRO A 1 85 ? -16.909 -5.654 0.923 1.00 95.69 85 PRO A C 1
ATOM 655 O O . PRO A 1 85 ? -17.439 -6.684 0.509 1.00 95.69 85 PRO A O 1
ATOM 658 N N . GLY A 1 86 ? -16.533 -5.509 2.193 1.00 94.75 86 GLY A N 1
ATOM 659 C CA . GLY A 1 86 ? -16.818 -6.494 3.235 1.00 94.75 86 GLY A CA 1
ATOM 660 C C . GLY A 1 86 ? -15.910 -7.726 3.243 1.00 94.75 86 GLY A C 1
ATOM 661 O O . GLY A 1 86 ? -16.038 -8.540 4.158 1.00 94.75 86 GLY A O 1
ATOM 662 N N . VAL A 1 87 ? -14.974 -7.866 2.296 1.00 95.06 87 VAL A N 1
ATOM 663 C CA . VAL A 1 87 ? -14.016 -8.982 2.297 1.00 95.06 87 VAL A CA 1
ATOM 664 C C . VAL A 1 87 ? -12.710 -8.632 3.009 1.00 95.06 87 VAL A C 1
ATOM 666 O O . VAL A 1 87 ? -12.323 -7.467 3.122 1.00 95.06 87 VAL A O 1
ATOM 669 N N . VAL A 1 88 ? -12.022 -9.671 3.485 1.00 95.94 88 VAL A N 1
ATOM 670 C CA . VAL A 1 88 ? -10.678 -9.581 4.062 1.00 95.94 88 VAL A CA 1
ATOM 671 C C . VAL A 1 88 ? -9.675 -10.110 3.045 1.00 95.94 88 VAL A C 1
ATOM 673 O O . VAL A 1 88 ? -9.777 -11.260 2.617 1.00 95.94 88 VAL A O 1
ATOM 676 N N . VAL A 1 89 ? -8.705 -9.284 2.660 1.00 96.00 89 VAL A N 1
ATOM 677 C CA . VAL A 1 89 ? -7.738 -9.593 1.593 1.00 96.00 89 VAL A CA 1
ATOM 678 C C . VAL A 1 89 ? -6.309 -9.253 2.006 1.00 96.00 89 VAL A C 1
ATOM 680 O O . VAL A 1 89 ? -6.074 -8.598 3.020 1.00 96.00 89 VAL A O 1
ATOM 683 N N . ASN A 1 90 ? -5.341 -9.708 1.212 1.00 96.06 90 ASN A N 1
ATOM 684 C CA . ASN A 1 90 ? -3.958 -9.243 1.289 1.00 96.06 90 ASN A CA 1
ATOM 685 C C . ASN A 1 90 ? -3.636 -8.489 -0.001 1.00 96.06 90 ASN A C 1
ATOM 687 O O . ASN A 1 90 ? -4.080 -8.899 -1.076 1.00 96.06 90 ASN A O 1
ATOM 691 N N . VAL A 1 91 ? -2.856 -7.416 0.090 1.00 96.12 91 VAL A N 1
ATOM 692 C CA . VAL A 1 91 ? -2.498 -6.582 -1.068 1.00 96.12 91 VAL A CA 1
ATOM 693 C C . VAL A 1 91 ? -1.028 -6.178 -1.021 1.00 96.12 91 VAL A C 1
ATOM 695 O O . VAL A 1 91 ? -0.442 -6.032 0.055 1.00 96.12 91 VAL A O 1
ATOM 698 N N . TYR A 1 92 ? -0.448 -5.991 -2.202 1.00 96.62 92 TYR A N 1
ATOM 699 C CA . TYR A 1 92 ? 0.773 -5.215 -2.395 1.00 96.62 92 TYR A CA 1
ATOM 700 C C . TYR A 1 92 ? 0.400 -3.919 -3.095 1.00 96.62 92 TYR A C 1
ATOM 702 O O . TYR A 1 92 ? -0.450 -3.931 -3.982 1.00 96.62 92 TYR A O 1
ATOM 710 N N . ALA A 1 93 ? 1.029 -2.816 -2.706 1.00 96.69 93 ALA A N 1
ATOM 711 C CA . ALA A 1 93 ? 0.772 -1.536 -3.343 1.00 96.69 93 ALA A CA 1
ATOM 712 C C . ALA A 1 93 ? 1.940 -0.563 -3.170 1.00 96.69 93 ALA A C 1
ATOM 714 O O . ALA A 1 93 ? 2.759 -0.704 -2.264 1.00 96.69 93 ALA A O 1
ATOM 715 N N . VAL A 1 94 ? 1.980 0.446 -4.031 1.00 96.62 94 VAL A N 1
ATOM 716 C CA . VAL A 1 94 ? 2.890 1.589 -3.978 1.00 96.62 94 VAL A CA 1
ATOM 717 C C . VAL A 1 94 ? 2.198 2.740 -3.258 1.00 96.62 94 VAL A C 1
ATOM 719 O O . VAL A 1 94 ? 1.059 3.085 -3.578 1.00 96.62 94 VAL A O 1
ATOM 722 N N . VAL A 1 95 ? 2.887 3.367 -2.307 1.00 96.62 95 VAL A N 1
ATOM 723 C CA . VAL A 1 95 ? 2.387 4.550 -1.601 1.00 96.62 95 VAL A CA 1
ATOM 724 C C . VAL A 1 95 ? 2.463 5.776 -2.509 1.00 96.62 95 VAL A C 1
ATOM 726 O O . VAL A 1 95 ? 3.539 6.191 -2.931 1.00 96.62 95 VAL A O 1
ATOM 729 N N . THR A 1 96 ? 1.317 6.403 -2.764 1.00 96.38 96 THR A N 1
ATOM 730 C CA . THR A 1 96 ? 1.199 7.642 -3.552 1.00 96.38 96 THR A CA 1
ATOM 731 C C . THR A 1 96 ? 0.856 8.861 -2.705 1.00 96.38 96 THR A C 1
ATOM 733 O O . THR A 1 96 ? 0.721 9.952 -3.247 1.00 96.38 96 THR A O 1
ATOM 736 N N . PHE A 1 97 ? 0.592 8.679 -1.412 1.00 96.50 97 PHE A N 1
ATOM 737 C CA . PHE A 1 97 ? 0.428 9.741 -0.419 1.00 96.50 97 PHE A CA 1
ATOM 738 C C . PHE A 1 97 ? 0.449 9.117 0.972 1.00 96.50 97 PHE A C 1
ATOM 740 O O . PHE A 1 97 ? -0.110 8.037 1.159 1.00 96.50 97 PHE A O 1
ATOM 747 N N . PHE A 1 98 ? 1.012 9.803 1.960 1.00 95.44 98 PHE A N 1
ATOM 748 C CA . PHE A 1 98 ? 0.877 9.401 3.354 1.00 95.44 98 PHE A CA 1
ATOM 749 C C . PHE A 1 98 ? 0.876 10.615 4.280 1.00 95.44 98 PHE A C 1
ATOM 751 O O . PHE A 1 98 ? 1.493 11.640 3.993 1.00 95.44 98 PHE A O 1
ATOM 758 N N . LYS A 1 99 ? 0.174 10.480 5.402 1.00 92.06 99 LYS A N 1
ATOM 759 C CA . LYS A 1 99 ? 0.357 11.318 6.587 1.00 92.06 99 LYS A CA 1
ATOM 760 C C . LYS A 1 99 ? 1.074 10.494 7.644 1.00 92.06 99 LYS A C 1
ATOM 762 O O . LYS A 1 99 ? 0.784 9.307 7.780 1.00 92.06 99 LYS A O 1
ATOM 767 N N . GLN A 1 100 ? 1.975 11.129 8.390 1.00 89.31 100 GLN A N 1
ATOM 768 C CA . GLN A 1 100 ? 2.559 10.497 9.569 1.00 89.31 100 GLN A CA 1
ATOM 769 C C . GLN A 1 100 ? 1.463 10.165 10.595 1.00 89.31 100 GLN A C 1
ATOM 771 O O . GLN A 1 100 ? 0.445 10.872 10.632 1.00 89.31 100 GLN A O 1
ATOM 776 N N . PRO A 1 101 ? 1.654 9.113 11.412 1.00 93.44 101 PRO A N 1
ATOM 777 C CA . PRO A 1 101 ? 0.684 8.762 12.430 1.00 93.44 101 PRO A CA 1
ATOM 778 C C . PRO A 1 101 ? 0.459 9.931 13.388 1.00 93.44 101 PRO A C 1
ATOM 780 O O . PRO A 1 101 ? 1.409 10.540 13.880 1.00 93.44 101 PRO A O 1
ATOM 783 N N . PHE A 1 102 ? -0.801 10.235 13.675 1.00 92.94 102 PHE A N 1
ATOM 784 C CA . PHE A 1 102 ? -1.185 11.274 14.625 1.00 92.94 102 PHE A CA 1
ATOM 785 C C . PHE A 1 102 ? -2.150 10.707 15.662 1.00 92.94 102 PHE A C 1
ATOM 787 O O . PHE A 1 102 ? -2.922 9.788 15.381 1.00 92.94 102 PHE A O 1
ATOM 794 N N . ARG A 1 103 ? -2.113 11.252 16.879 1.00 95.25 103 ARG A N 1
ATOM 795 C CA . ARG A 1 103 ? -3.015 10.816 17.947 1.00 95.25 103 ARG A CA 1
ATOM 796 C C . ARG A 1 103 ? -4.440 11.269 17.641 1.00 95.25 103 ARG A C 1
ATOM 798 O O . ARG A 1 103 ? -4.672 12.444 17.352 1.00 95.25 103 ARG A O 1
ATOM 805 N N . THR A 1 104 ? -5.388 10.337 17.667 1.00 94.81 104 THR A N 1
ATOM 806 C CA . THR A 1 104 ? -6.805 10.658 17.457 1.00 94.81 104 THR A CA 1
ATOM 807 C C . THR A 1 104 ? -7.454 11.172 18.746 1.00 94.81 104 THR A C 1
ATOM 809 O O . THR A 1 104 ? -6.826 11.200 19.801 1.00 94.81 104 THR A O 1
ATOM 812 N N . LYS A 1 105 ? -8.733 11.577 18.672 1.00 94.12 105 LYS A N 1
ATOM 813 C CA . LYS A 1 105 ? -9.550 11.850 19.871 1.00 94.12 105 LYS A CA 1
ATOM 814 C C . LYS A 1 105 ? -9.880 10.578 20.668 1.00 94.12 105 LYS A C 1
ATOM 816 O O . LYS A 1 105 ? -10.293 10.690 21.816 1.00 94.12 105 LYS A O 1
ATOM 821 N N . GLY A 1 106 ? -9.768 9.403 20.042 1.00 91.69 106 GLY A N 1
ATOM 822 C CA . GLY A 1 106 ? -9.926 8.110 20.701 1.00 91.69 106 GLY A CA 1
ATOM 823 C C . GLY A 1 106 ? -8.638 7.669 21.397 1.00 91.69 106 GLY A C 1
ATOM 824 O O . GLY A 1 106 ? -7.776 8.482 21.727 1.00 91.69 106 GLY A O 1
ATOM 825 N N . THR A 1 10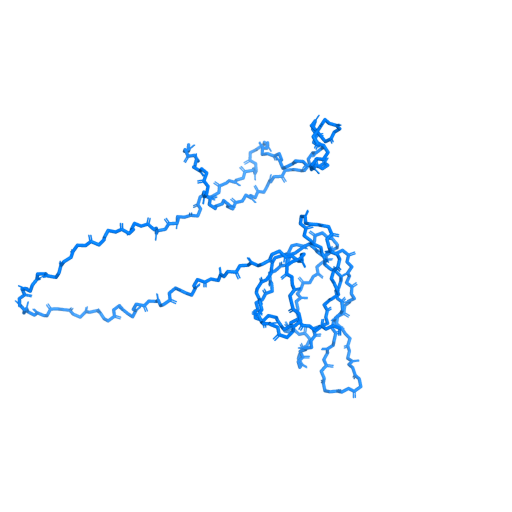7 ? -8.497 6.363 21.609 1.00 92.44 107 THR A N 1
ATOM 826 C CA . THR A 1 107 ? -7.302 5.773 22.232 1.00 92.44 107 THR A CA 1
ATOM 827 C C . THR A 1 107 ? -6.133 5.612 21.264 1.00 92.44 107 THR A C 1
ATOM 829 O O . THR A 1 107 ? -4.985 5.616 21.702 1.00 92.44 107 THR A O 1
ATOM 832 N N . ASP A 1 108 ? -6.418 5.519 19.964 1.00 95.88 108 ASP A N 1
ATOM 833 C CA . ASP A 1 108 ? -5.460 5.034 18.973 1.00 95.88 108 ASP A CA 1
ATOM 834 C C . ASP A 1 108 ? -4.754 6.174 18.223 1.00 95.88 108 ASP A C 1
ATOM 836 O O . ASP A 1 108 ? -5.274 7.288 18.057 1.00 95.88 108 ASP A O 1
ATOM 840 N N . TYR A 1 109 ? -3.576 5.860 17.692 1.00 96.00 109 TYR A N 1
ATOM 841 C 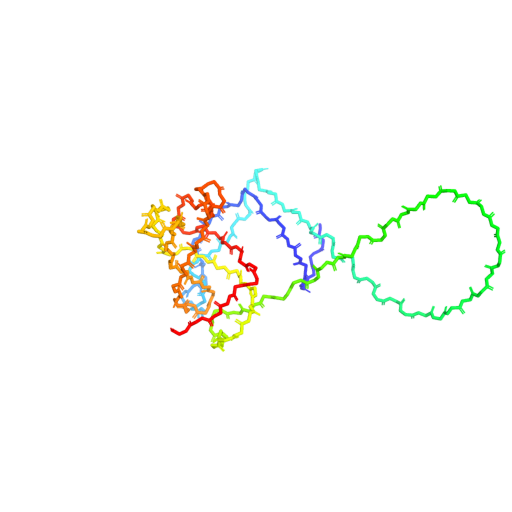CA . TYR A 1 109 ? -2.919 6.624 16.638 1.00 96.00 109 TYR A CA 1
ATOM 842 C C . TYR A 1 109 ? -3.508 6.244 15.280 1.00 96.00 109 TYR A C 1
ATOM 844 O O . TYR A 1 109 ? -3.800 5.076 15.028 1.00 96.00 109 TYR A O 1
ATOM 852 N N . CYS A 1 110 ? -3.629 7.219 14.381 1.00 95.06 110 CYS A N 1
ATOM 853 C CA . CYS A 1 110 ? -4.152 7.031 13.034 1.00 95.06 110 CYS A CA 1
ATOM 854 C C . CYS A 1 110 ? -3.150 7.489 11.976 1.00 95.06 110 CYS A C 1
ATOM 856 O O . CYS A 1 110 ? -2.605 8.588 12.070 1.00 95.06 110 CYS A O 1
ATOM 858 N N . SER A 1 111 ? -2.972 6.669 10.941 1.00 93.56 111 SER A N 1
ATOM 859 C CA . SER A 1 111 ? -2.261 7.025 9.711 1.00 93.56 111 SER A CA 1
ATOM 860 C C . SER A 1 111 ? -3.195 6.913 8.516 1.00 93.56 111 SER A C 1
ATOM 862 O O . SER A 1 111 ? -4.000 5.984 8.427 1.00 93.56 111 SER A O 1
ATOM 864 N N . THR A 1 112 ? -3.059 7.833 7.562 1.00 93.69 112 THR A N 1
ATOM 865 C CA . THR A 1 112 ? -3.809 7.793 6.300 1.00 93.69 112 THR A CA 1
ATOM 866 C C . THR A 1 112 ? -2.854 7.697 5.125 1.00 93.69 112 THR A C 1
ATOM 868 O O . THR A 1 112 ? -1.983 8.554 4.963 1.00 93.69 112 THR A O 1
ATOM 871 N N . LEU A 1 113 ? -3.062 6.688 4.284 1.00 95.44 113 LEU A N 1
ATOM 872 C CA . LEU A 1 113 ? -2.291 6.414 3.077 1.00 95.44 113 LEU A CA 1
ATOM 873 C C . LEU A 1 113 ? -3.196 6.514 1.850 1.00 95.44 113 LEU A C 1
ATOM 875 O O . LEU A 1 113 ? -4.378 6.175 1.914 1.00 95.44 113 LEU A O 1
ATOM 879 N N . LYS A 1 114 ? -2.633 6.920 0.714 1.00 97.25 114 LYS A N 1
ATOM 880 C CA . LYS A 1 114 ? -3.177 6.577 -0.602 1.00 97.25 114 LYS A CA 1
ATOM 881 C C . LYS A 1 114 ? -2.201 5.639 -1.278 1.00 97.25 114 LYS A C 1
ATOM 883 O O . LYS A 1 114 ? -0.993 5.885 -1.250 1.00 97.25 114 LYS A O 1
ATOM 888 N N . ILE A 1 115 ? -2.737 4.586 -1.865 1.00 97.19 115 ILE A N 1
ATOM 889 C CA . ILE A 1 115 ? -1.964 3.526 -2.489 1.00 97.19 115 ILE A CA 1
ATOM 890 C C . ILE A 1 115 ? -2.487 3.238 -3.894 1.00 97.19 115 ILE A C 1
ATOM 892 O O . ILE A 1 115 ? -3.659 3.484 -4.187 1.00 97.19 115 ILE A O 1
ATOM 896 N N . THR A 1 116 ? -1.609 2.725 -4.749 1.00 98.00 116 THR A N 1
ATOM 897 C CA . THR A 1 116 ? -1.929 2.254 -6.102 1.00 98.00 116 THR A CA 1
ATOM 898 C C . THR A 1 116 ? -1.170 0.968 -6.405 1.00 98.00 116 THR A C 1
ATOM 900 O O . THR A 1 116 ? -0.152 0.683 -5.780 1.00 98.00 116 THR A O 1
ATOM 903 N N . ASP A 1 117 ? -1.624 0.208 -7.390 1.00 95.94 117 ASP A N 1
ATOM 904 C CA . ASP A 1 117 ? -0.881 -0.906 -7.976 1.00 95.94 117 ASP A CA 1
ATOM 905 C C . ASP A 1 117 ? -0.806 -0.737 -9.506 1.00 95.94 117 ASP A C 1
ATOM 907 O O . ASP A 1 117 ? -1.090 0.345 -10.035 1.00 95.94 117 ASP A O 1
ATOM 911 N N . GLN A 1 118 ? -0.423 -1.793 -10.227 1.00 93.31 118 GLN A N 1
ATOM 912 C CA . GLN A 1 118 ? -0.340 -1.799 -11.690 1.00 93.31 118 GLN A CA 1
ATOM 913 C C . GLN A 1 118 ? -1.676 -1.519 -12.400 1.00 93.31 118 GLN A C 1
ATOM 915 O O . GLN A 1 118 ? -1.660 -1.174 -13.578 1.00 93.31 118 GLN A O 1
ATOM 920 N N . SER A 1 119 ? -2.821 -1.652 -11.717 1.00 92.44 119 SER A N 1
ATOM 921 C CA . SER A 1 119 ? -4.138 -1.307 -12.276 1.00 92.44 119 SER A CA 1
ATOM 922 C C . SER A 1 119 ? -4.407 0.203 -12.289 1.00 92.44 119 SER A C 1
ATOM 924 O O . SER A 1 119 ? -5.404 0.645 -12.856 1.00 92.44 119 SER A O 1
ATOM 926 N N . ASN A 1 120 ? -3.535 1.004 -11.659 1.00 90.56 120 ASN A N 1
ATOM 927 C CA . ASN A 1 120 ? -3.702 2.446 -11.454 1.00 90.56 120 ASN A CA 1
ATOM 928 C C . ASN A 1 120 ? -4.950 2.823 -10.617 1.00 90.56 120 ASN A C 1
ATOM 930 O O . ASN A 1 120 ? -5.318 3.999 -10.530 1.00 90.56 120 ASN A O 1
ATOM 934 N N . GLN A 1 121 ? -5.600 1.839 -9.979 1.00 94.94 121 GLN A N 1
ATOM 935 C CA . GLN A 1 121 ? -6.679 2.064 -9.022 1.00 94.94 121 GLN A CA 1
ATOM 936 C C . GLN A 1 121 ? -6.113 2.720 -7.761 1.00 94.94 121 GLN A C 1
ATOM 938 O O . GLN A 1 121 ? -5.242 2.171 -7.086 1.00 94.94 121 GLN A O 1
ATOM 943 N N . LYS A 1 122 ? -6.652 3.888 -7.407 1.00 95.50 122 LYS A N 1
ATOM 944 C CA . LYS A 1 122 ? -6.270 4.609 -6.189 1.00 95.50 122 LYS A CA 1
ATOM 945 C C . LYS A 1 122 ? -7.172 4.180 -5.042 1.00 95.50 122 LYS A C 1
ATOM 947 O O . LYS A 1 122 ? -8.394 4.277 -5.150 1.00 95.50 122 LYS A O 1
ATOM 952 N N . VAL A 1 123 ? -6.567 3.742 -3.944 1.00 96.38 123 VAL A N 1
ATOM 953 C CA . VAL A 1 123 ? -7.271 3.296 -2.735 1.00 96.38 123 VAL A CA 1
ATOM 954 C C . VAL A 1 123 ? -6.767 4.089 -1.536 1.00 96.38 123 VAL A C 1
ATOM 956 O O . VAL A 1 123 ? -5.567 4.315 -1.384 1.00 96.38 123 VAL A O 1
ATOM 959 N N . GLY A 1 124 ? -7.692 4.544 -0.691 1.00 96.31 124 GLY A N 1
ATOM 960 C CA . GLY A 1 124 ? -7.368 5.117 0.611 1.00 96.31 124 GLY A CA 1
ATOM 961 C C . GLY A 1 124 ? -7.245 4.017 1.661 1.00 96.31 124 GLY A C 1
ATOM 962 O O . GLY A 1 124 ? -8.093 3.131 1.728 1.00 96.31 124 GLY A O 1
ATOM 963 N N . CYS A 1 125 ? -6.214 4.078 2.498 1.00 94.38 125 CYS A N 1
ATOM 964 C CA . CYS A 1 125 ? -6.076 3.198 3.653 1.00 94.38 125 CYS A CA 1
ATOM 965 C C . CYS A 1 125 ? -5.983 4.027 4.928 1.00 94.38 125 CYS A C 1
ATOM 967 O O . CYS A 1 125 ? -5.165 4.943 5.021 1.00 94.38 125 CYS A O 1
ATOM 969 N N . THR A 1 126 ? -6.790 3.660 5.917 1.00 94.06 126 THR A N 1
ATOM 970 C CA . THR A 1 126 ? -6.739 4.226 7.264 1.00 94.06 126 THR A CA 1
ATOM 971 C C . THR A 1 126 ? -6.311 3.126 8.216 1.00 94.06 126 THR A C 1
ATOM 973 O O . THR A 1 126 ? -6.926 2.061 8.247 1.00 94.06 126 THR A O 1
ATOM 976 N N . ILE A 1 127 ? -5.235 3.369 8.956 1.00 93.50 127 ILE A N 1
ATOM 977 C CA . ILE A 1 127 ? -4.624 2.392 9.855 1.00 93.50 127 ILE A CA 1
ATOM 978 C C . ILE A 1 127 ? -4.709 2.949 11.265 1.00 93.50 127 ILE A C 1
ATOM 980 O O . ILE A 1 127 ? -4.343 4.103 11.483 1.00 93.50 127 ILE A O 1
ATOM 984 N N . PHE A 1 128 ? -5.183 2.123 12.192 1.00 94.44 128 PHE A N 1
ATOM 985 C CA . PHE A 1 128 ? -5.258 2.432 13.612 1.00 94.44 128 PHE A CA 1
ATOM 986 C C . PHE A 1 128 ? -4.375 1.454 14.382 1.00 94.44 128 PHE A C 1
ATOM 988 O O . PHE A 1 128 ? -4.470 0.245 14.169 1.00 94.44 128 PHE A O 1
ATOM 995 N N . CYS A 1 129 ? -3.528 1.989 15.254 1.00 93.50 129 CYS A N 1
ATOM 996 C CA . CYS A 1 129 ? -2.734 1.212 16.204 1.00 93.50 129 CYS A CA 1
ATOM 997 C C . CYS A 1 129 ? -2.733 1.942 17.546 1.00 93.50 129 CYS A C 1
ATOM 999 O O . CYS A 1 129 ? -2.754 3.176 17.580 1.00 93.50 129 CYS A O 1
ATOM 1001 N N . ASP A 1 130 ? -2.682 1.188 18.637 1.00 94.38 130 ASP A N 1
ATOM 1002 C CA . ASP A 1 130 ? -2.613 1.709 20.005 1.00 94.38 130 ASP A CA 1
ATOM 1003 C C . ASP A 1 130 ? -1.302 2.477 20.258 1.00 94.38 130 ASP A C 1
ATOM 1005 O O . ASP A 1 130 ? -1.295 3.519 20.918 1.00 94.38 130 ASP A O 1
ATOM 1009 N N . LYS A 1 131 ? -0.200 1.990 19.683 1.00 93.38 131 LYS A N 1
ATOM 1010 C CA . LYS A 1 131 ? 1.150 2.537 19.812 1.00 93.38 131 LYS A CA 1
ATOM 1011 C C . LYS A 1 131 ? 1.650 3.114 18.499 1.00 93.38 131 LYS A C 1
ATOM 1013 O O . LYS A 1 131 ? 1.372 2.596 17.417 1.00 93.38 131 LYS A O 1
ATOM 1018 N N . LEU A 1 132 ? 2.439 4.180 18.598 1.00 90.69 132 LEU A N 1
ATOM 1019 C CA . LEU A 1 132 ? 3.037 4.852 17.445 1.00 90.69 132 LEU A CA 1
ATOM 1020 C C . LEU A 1 132 ? 4.019 3.931 16.703 1.00 90.69 132 LEU A C 1
ATOM 1022 O O . LEU A 1 132 ? 4.109 3.961 15.481 1.00 90.69 132 LEU A O 1
ATOM 1026 N N . GLU A 1 133 ? 4.732 3.091 17.443 1.00 91.38 133 GLU A N 1
ATOM 1027 C CA . GLU A 1 133 ? 5.802 2.218 16.963 1.00 91.38 133 GLU A CA 1
ATOM 1028 C C . GLU A 1 133 ? 5.277 1.028 16.149 1.00 91.38 133 GLU A C 1
ATOM 1030 O O . GLU A 1 133 ? 6.032 0.430 15.378 1.00 91.38 133 GLU A O 1
ATOM 1035 N N . GLU A 1 134 ? 3.994 0.696 16.315 1.00 89.69 134 GLU A N 1
ATOM 1036 C CA . GLU A 1 134 ? 3.299 -0.379 15.600 1.00 89.69 134 GLU A CA 1
ATOM 1037 C C . GLU A 1 134 ? 2.739 0.085 14.246 1.00 89.69 134 GLU A C 1
ATOM 1039 O O . GLU A 1 134 ? 2.369 -0.743 13.408 1.00 89.69 134 GLU A O 1
ATOM 1044 N N . HIS A 1 135 ? 2.724 1.399 13.985 1.00 90.06 135 HIS A N 1
ATOM 1045 C CA . HIS A 1 135 ? 2.346 1.924 12.675 1.00 90.06 135 HIS A CA 1
ATOM 1046 C C . HIS A 1 135 ? 3.367 1.544 11.596 1.00 90.06 135 HIS A C 1
ATOM 1048 O O . HIS A 1 135 ? 4.568 1.421 11.861 1.00 90.06 135 HIS A O 1
ATOM 1054 N N . PRO A 1 136 ? 2.922 1.406 10.334 1.00 88.25 136 PRO A N 1
ATOM 1055 C CA . PRO A 1 136 ? 3.828 1.146 9.228 1.00 88.25 136 PRO A CA 1
ATOM 1056 C C . PRO A 1 136 ? 4.842 2.283 9.069 1.00 88.25 136 PRO A C 1
ATOM 1058 O O . PRO A 1 136 ? 4.489 3.457 8.948 1.00 88.25 136 PRO A O 1
ATOM 1061 N N . LYS A 1 137 ? 6.122 1.910 9.012 1.00 87.75 137 LYS A N 1
ATOM 1062 C CA . LYS A 1 137 ? 7.233 2.831 8.758 1.00 87.75 137 LYS A CA 1
ATOM 1063 C C . LYS A 1 137 ? 7.302 3.137 7.265 1.00 87.75 137 LYS A C 1
ATOM 1065 O O . LYS A 1 137 ? 7.880 2.371 6.500 1.00 87.75 137 LYS A O 1
ATOM 1070 N N . ILE A 1 138 ? 6.670 4.234 6.867 1.00 90.81 138 ILE A N 1
ATOM 1071 C CA . ILE A 1 138 ? 6.694 4.747 5.494 1.00 90.81 138 ILE A CA 1
ATOM 1072 C C . ILE A 1 138 ? 7.644 5.934 5.466 1.00 90.81 138 ILE A C 1
ATOM 1074 O O . ILE A 1 138 ? 7.467 6.896 6.216 1.00 90.81 138 ILE A O 1
ATOM 1078 N N . PHE A 1 139 ? 8.662 5.850 4.619 1.00 87.56 139 PHE A N 1
ATOM 1079 C CA . PHE A 1 139 ? 9.727 6.842 4.543 1.00 87.56 139 PHE A CA 1
ATOM 1080 C C . PHE A 1 139 ? 9.461 7.845 3.428 1.00 87.56 139 PHE A C 1
ATOM 1082 O O . PHE A 1 139 ? 9.741 9.034 3.588 1.00 87.56 139 PHE A O 1
ATOM 1089 N N . LYS A 1 140 ? 8.908 7.383 2.301 1.00 89.50 140 LYS A N 1
ATOM 1090 C CA . LYS A 1 140 ? 8.660 8.234 1.136 1.00 89.50 140 LYS A CA 1
ATOM 1091 C C . LYS A 1 140 ? 7.526 7.733 0.248 1.00 89.50 140 LYS A C 1
ATOM 1093 O O . LYS A 1 140 ? 7.111 6.578 0.261 1.00 89.50 140 LYS A O 1
ATOM 1098 N N . MET A 1 141 ? 7.057 8.650 -0.590 1.00 94.25 141 MET A N 1
ATOM 1099 C CA . MET A 1 141 ? 6.238 8.323 -1.754 1.00 94.25 141 MET A CA 1
ATOM 1100 C C . MET A 1 141 ? 7.016 7.362 -2.660 1.00 94.25 141 MET A C 1
ATOM 1102 O O . MET A 1 141 ? 8.203 7.576 -2.908 1.00 94.25 141 MET A O 1
ATOM 1106 N N . GLY A 1 142 ? 6.352 6.325 -3.161 1.00 90.38 142 GLY A N 1
ATOM 1107 C CA . GLY A 1 142 ? 6.980 5.265 -3.949 1.00 90.38 142 GLY A CA 1
ATOM 1108 C C . GLY A 1 142 ? 7.390 4.030 -3.142 1.00 90.38 142 GLY A C 1
ATOM 1109 O O . GLY A 1 142 ? 7.739 3.023 -3.753 1.00 90.38 142 GLY A O 1
ATOM 1110 N N . ASP A 1 143 ? 7.313 4.064 -1.806 1.00 91.38 143 ASP A N 1
ATOM 1111 C CA . ASP A 1 143 ? 7.534 2.867 -0.989 1.00 91.38 143 ASP A CA 1
ATOM 1112 C C . ASP A 1 143 ? 6.511 1.775 -1.342 1.00 91.38 143 ASP A C 1
ATOM 1114 O O . ASP A 1 143 ? 5.316 2.044 -1.507 1.00 91.38 143 ASP A O 1
ATOM 1118 N N . ILE A 1 144 ? 6.985 0.532 -1.450 1.00 94.19 144 ILE A N 1
ATOM 1119 C CA . ILE A 1 144 ? 6.139 -0.641 -1.683 1.00 94.19 144 ILE A CA 1
ATOM 1120 C C . ILE A 1 144 ? 5.746 -1.220 -0.330 1.00 94.19 144 ILE A C 1
ATOM 1122 O O . ILE A 1 144 ? 6.600 -1.632 0.456 1.00 94.19 144 ILE A O 1
ATOM 1126 N N . ILE A 1 145 ? 4.445 -1.297 -0.080 1.00 94.06 145 ILE A N 1
ATOM 1127 C CA . ILE A 1 145 ? 3.887 -1.863 1.143 1.00 94.06 145 ILE A CA 1
ATOM 1128 C C . ILE A 1 145 ? 3.179 -3.187 0.867 1.00 94.06 145 ILE A C 1
ATOM 1130 O O . ILE A 1 145 ? 2.629 -3.424 -0.210 1.00 94.06 145 ILE A O 1
ATOM 1134 N N . ARG A 1 146 ? 3.172 -4.044 1.888 1.00 95.12 146 ARG A N 1
ATOM 1135 C CA . ARG A 1 146 ? 2.455 -5.318 1.918 1.00 95.12 146 ARG A CA 1
ATOM 1136 C C . ARG A 1 146 ? 1.493 -5.294 3.090 1.00 95.12 146 ARG A C 1
ATOM 1138 O O . ARG A 1 146 ? 1.928 -5.254 4.238 1.00 95.12 146 ARG A O 1
ATOM 1145 N N . LEU A 1 147 ? 0.202 -5.350 2.803 1.00 93.12 147 LEU A N 1
ATOM 1146 C CA . LEU A 1 147 ? -0.835 -5.357 3.824 1.00 93.12 147 LEU A CA 1
ATOM 1147 C C . LEU A 1 147 ? -1.483 -6.738 3.891 1.00 93.12 147 LEU A C 1
ATOM 1149 O O . LEU A 1 147 ? -1.824 -7.332 2.866 1.00 93.12 147 LEU A O 1
ATOM 1153 N N . HIS A 1 148 ? -1.646 -7.246 5.109 1.00 93.44 148 HIS A N 1
ATOM 1154 C CA . HIS A 1 148 ? -2.250 -8.548 5.377 1.00 93.44 148 HIS A CA 1
ATOM 1155 C C . HIS A 1 148 ? -3.577 -8.396 6.079 1.00 93.44 148 HIS A C 1
ATOM 1157 O O . HIS A 1 148 ? -3.703 -7.581 6.990 1.00 93.44 148 HIS A O 1
ATOM 1163 N N . ARG A 1 149 ? -4.528 -9.250 5.695 1.00 93.19 149 ARG A N 1
ATOM 1164 C CA . ARG A 1 149 ? -5.843 -9.372 6.331 1.00 93.19 149 ARG A CA 1
ATOM 1165 C C . ARG A 1 149 ? -6.544 -8.017 6.494 1.00 93.19 149 ARG A C 1
ATOM 1167 O O . ARG A 1 149 ? -7.200 -7.774 7.505 1.00 93.19 149 ARG A O 1
ATOM 1174 N N . VAL A 1 150 ? -6.425 -7.149 5.492 1.00 93.62 150 VAL A N 1
ATOM 1175 C CA . VAL A 1 150 ? -7.107 -5.854 5.484 1.00 93.62 150 VAL A CA 1
ATOM 1176 C C . VAL A 1 150 ? -8.571 -6.040 5.126 1.00 93.62 150 VAL A C 1
ATOM 1178 O O . VAL A 1 150 ? -8.903 -6.779 4.198 1.00 93.62 150 VAL A O 1
ATOM 1181 N N . LYS A 1 151 ? -9.448 -5.372 5.875 1.00 95.69 151 LYS A N 1
ATOM 1182 C CA . LYS A 1 151 ? -10.879 -5.328 5.587 1.00 95.69 151 LYS A CA 1
ATOM 1183 C C . LYS A 1 151 ? -11.159 -4.209 4.590 1.00 95.69 151 LYS A C 1
ATOM 1185 O O . LYS A 1 151 ? -10.772 -3.066 4.823 1.00 95.69 151 LYS A O 1
ATOM 1190 N N . VAL A 1 152 ? -11.852 -4.539 3.508 1.00 96.00 152 VAL A N 1
ATOM 1191 C CA . VAL A 1 152 ? -12.292 -3.557 2.513 1.00 96.00 152 VAL A CA 1
ATOM 1192 C C . VAL A 1 152 ? -13.601 -2.921 2.980 1.00 96.00 152 VAL A C 1
ATOM 1194 O O . VAL A 1 152 ? -14.600 -3.618 3.174 1.00 96.00 152 VAL A O 1
ATOM 1197 N N . ASN A 1 153 ? -13.594 -1.600 3.137 1.00 89.88 153 ASN A N 1
ATOM 1198 C CA . ASN A 1 153 ? -14.777 -0.785 3.409 1.00 89.88 153 ASN A CA 1
ATOM 1199 C C . ASN A 1 153 ? -15.028 0.158 2.220 1.00 89.88 153 ASN A C 1
ATOM 1201 O O . ASN A 1 153 ? -14.088 0.478 1.490 1.00 89.88 153 ASN A O 1
ATOM 1205 N N . VAL A 1 154 ? -16.289 0.560 2.037 1.00 73.38 154 VAL A N 1
ATOM 1206 C CA . VAL A 1 154 ? -16.715 1.590 1.069 1.00 73.38 154 VAL A CA 1
ATOM 1207 C C . VAL A 1 154 ? -16.633 2.960 1.718 1.00 73.38 154 VAL A C 1
ATOM 1209 O O . VAL A 1 154 ? -17.001 3.039 2.913 1.00 73.38 154 VAL A O 1
#

Foldseek 3Di:
DDDDDPWDKDKPPWDKAADPCCVPPVADRIDTHQDDPGIDIDTDPPPDDDDDDDDDDDDDDDDDDPPPPDPPDDFDEDAPVPDDAFDWHKYKWFWQDKDQWDDDPDQWTKIWTWTHDSVRDIDIDIDTDNDSVPDDDDDDGGDIDIDGRDHDHD

Organism: Oncorhynchus mykiss (NCBI:txid8022)

InterPro domains:
  IPR011564 Telomeric single stranded DNA binding POT1/Cdc13 [PF02765] (77-152)
  IPR011564 Telomeric single stranded DNA binding POT1/Cdc13 [SM00976] (77-153)
  IPR012340 Nucleic acid-binding, OB-fold [G3DSA:2.40.50.140] (72-154)
  IPR012340 Nucleic acid-binding, OB-fold [SSF50249] (66-153)
  IPR028389 Protection of telomeres protein 1 [PTHR14513] (61-153)